Protein AF-A0A949B313-F1 (afdb_monomer_lite)

Radius of gyration: 27.06 Å; chains: 1; bounding box: 56×58×81 Å

Secondary structure (DSSP, 8-state):
--EEEETTTEEE--SHHHHHHHHHHHHHHHHHHTHHHHHHHHHHHHHHHHHHHHHHHHHTTSS----PPP--S------HHHHHHHS-HHHHHHHHHHHHHHHHHHHHHHHHHHHHHHHHHHHHS----------

Sequence (135 aa):
MPNAKVKERQMTCGDEECQREWHRRKCKAWNKNNAEYFRANYLQKKLDTASESIKASKSTQRESGSALPEKRPMNLSLPLEVVQEVISPQQIVIIEYFGQLLIRRFQEVLRRKLIVNTSKVSQLL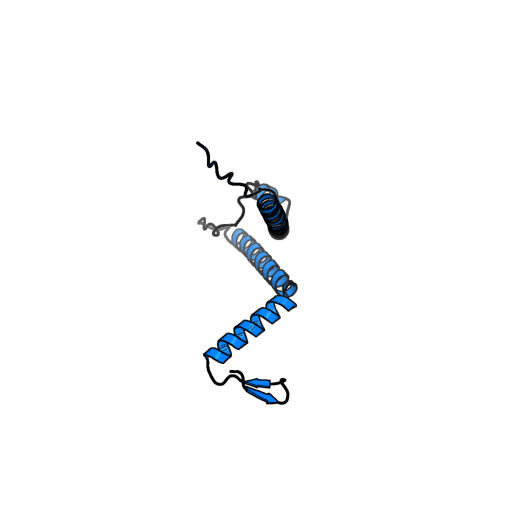PTSFSRGDGH

pLDDT: mean 70.53, std 16.17, range [37.97, 93.31]

Structure (mmCIF, N/CA/C/O backbone):
data_AF-A0A949B313-F1
#
_entry.id   AF-A0A949B313-F1
#
loop_
_atom_site.group_PDB
_atom_site.id
_atom_site.type_symbol
_atom_site.label_atom_id
_atom_site.label_alt_id
_atom_site.label_comp_id
_atom_site.label_asym_id
_atom_site.label_entity_id
_atom_site.label_seq_id
_atom_site.pdbx_PDB_ins_code
_atom_site.Cartn_x
_atom_site.Cartn_y
_atom_site.Cartn_z
_atom_site.occupancy
_atom_site.B_iso_or_equiv
_atom_site.auth_seq_id
_atom_site.auth_comp_id
_atom_site.auth_asym_id
_atom_site.auth_atom_id
_atom_site.pdbx_PDB_model_num
ATOM 1 N N . MET A 1 1 ? 22.928 2.410 -22.191 1.00 57.31 1 MET A N 1
ATOM 2 C CA . MET A 1 1 ? 21.921 1.382 -22.576 1.00 57.31 1 MET A CA 1
ATOM 3 C C . MET A 1 1 ? 22.343 0.036 -21.987 1.00 57.31 1 MET A C 1
ATOM 5 O O . MET A 1 1 ? 23.545 -0.203 -21.960 1.00 57.31 1 MET A O 1
ATOM 9 N N . PRO A 1 2 ? 21.429 -0.807 -21.462 1.00 61.03 2 PRO A N 1
ATOM 10 C CA . PRO A 1 2 ? 21.802 -2.080 -20.836 1.00 61.03 2 PRO A CA 1
ATOM 11 C C . PRO A 1 2 ? 22.429 -3.021 -21.865 1.00 61.03 2 PRO A C 1
ATOM 13 O O . PRO A 1 2 ? 21.903 -3.140 -22.969 1.00 61.03 2 PRO A O 1
ATOM 16 N N . ASN A 1 3 ? 23.522 -3.695 -21.506 1.00 61.09 3 ASN A N 1
ATOM 17 C CA . ASN A 1 3 ? 24.200 -4.630 -22.399 1.00 61.09 3 ASN A CA 1
ATOM 18 C C . ASN A 1 3 ? 23.896 -6.074 -21.971 1.00 61.09 3 ASN A C 1
ATOM 20 O O . ASN A 1 3 ? 24.059 -6.427 -20.797 1.00 61.09 3 ASN A O 1
ATOM 24 N N . ALA A 1 4 ? 23.392 -6.891 -22.895 1.00 61.59 4 ALA A N 1
ATOM 25 C CA . ALA A 1 4 ? 22.983 -8.263 -22.613 1.00 61.59 4 ALA A CA 1
ATOM 26 C C . ALA A 1 4 ? 24.187 -9.202 -22.750 1.00 61.59 4 ALA A C 1
ATOM 28 O O . ALA A 1 4 ? 24.734 -9.345 -23.839 1.00 61.59 4 ALA A O 1
ATOM 29 N N . LYS A 1 5 ? 24.594 -9.863 -21.659 1.00 58.75 5 LYS A N 1
ATOM 30 C CA . LYS A 1 5 ? 25.752 -10.775 -21.684 1.00 58.75 5 LYS A CA 1
ATOM 31 C C . LYS A 1 5 ? 25.396 -12.211 -22.080 1.00 58.75 5 LYS A C 1
ATOM 33 O O . LYS A 1 5 ? 26.240 -12.901 -22.633 1.00 58.75 5 LYS A O 1
ATOM 38 N N . VAL A 1 6 ? 24.155 -12.658 -21.851 1.00 56.66 6 VAL A N 1
ATOM 39 C CA . VAL A 1 6 ? 23.664 -13.987 -22.273 1.00 56.66 6 VAL A CA 1
ATOM 40 C C . VAL A 1 6 ? 22.161 -13.925 -22.546 1.00 56.66 6 VAL A C 1
ATOM 42 O O . VAL A 1 6 ? 21.402 -13.731 -21.596 1.00 56.66 6 VAL A O 1
ATOM 45 N N . LYS A 1 7 ? 21.742 -14.104 -23.814 1.00 54.06 7 LYS A N 1
ATOM 46 C CA . LYS A 1 7 ? 20.345 -14.302 -24.286 1.00 54.06 7 LYS A CA 1
ATOM 47 C C . LYS A 1 7 ? 19.279 -13.680 -23.362 1.00 54.06 7 LYS A C 1
ATOM 49 O O . LYS A 1 7 ? 18.484 -14.398 -22.762 1.00 54.06 7 LYS A O 1
ATOM 54 N N . GLU A 1 8 ? 19.345 -12.361 -23.175 1.00 57.34 8 GLU A N 1
ATOM 55 C CA . GLU A 1 8 ? 18.431 -11.536 -22.355 1.00 57.34 8 GLU A CA 1
ATOM 56 C C . GLU A 1 8 ? 18.340 -11.846 -20.841 1.00 57.34 8 GLU A C 1
ATOM 58 O O . GLU A 1 8 ? 17.740 -11.068 -20.098 1.00 57.34 8 GLU A O 1
ATOM 63 N N . ARG A 1 9 ? 18.960 -12.923 -20.340 1.00 58.69 9 ARG A N 1
ATOM 64 C CA . ARG A 1 9 ? 18.870 -13.358 -18.931 1.00 58.69 9 ARG A CA 1
ATOM 65 C C . ARG A 1 9 ? 19.720 -12.527 -17.975 1.00 58.69 9 ARG A C 1
ATOM 67 O O . ARG A 1 9 ? 19.344 -12.353 -16.820 1.00 58.69 9 ARG A O 1
ATOM 74 N N . GLN A 1 10 ? 20.848 -12.004 -18.446 1.00 60.56 10 GLN A N 1
ATOM 75 C CA . GLN A 1 10 ? 21.684 -11.069 -17.693 1.00 60.56 10 GLN A CA 1
ATOM 76 C C . GLN A 1 10 ? 21.882 -9.792 -18.504 1.00 60.56 10 GLN A C 1
ATOM 78 O O . GLN A 1 10 ? 22.575 -9.792 -19.523 1.00 60.56 10 GLN A O 1
ATOM 83 N N . MET A 1 11 ? 21.270 -8.707 -18.029 1.00 64.62 11 MET A N 1
ATOM 84 C CA . MET A 1 11 ? 21.524 -7.349 -18.503 1.00 64.62 11 MET A CA 1
ATOM 85 C C . MET A 1 11 ? 22.378 -6.619 -17.473 1.00 64.62 11 MET A C 1
ATOM 87 O O . MET A 1 11 ? 21.994 -6.514 -16.310 1.00 64.62 11 MET A O 1
ATOM 91 N N . THR A 1 12 ? 23.530 -6.116 -17.906 1.00 69.69 12 THR A N 1
ATOM 92 C CA . THR A 1 12 ? 24.437 -5.320 -17.074 1.00 69.69 12 THR A CA 1
ATOM 93 C C . THR A 1 12 ? 24.465 -3.884 -17.585 1.00 69.69 12 THR A C 1
ATOM 95 O O . THR A 1 12 ? 24.667 -3.651 -18.777 1.00 69.69 12 THR A O 1
ATOM 98 N N . CYS A 1 13 ? 24.254 -2.923 -16.688 1.00 73.25 13 CYS A N 1
ATOM 99 C CA . CYS A 1 13 ? 24.425 -1.496 -16.952 1.00 73.25 13 CYS A CA 1
ATOM 100 C C . CYS A 1 13 ? 25.777 -1.053 -16.382 1.00 73.25 13 CYS A C 1
ATOM 102 O O . CYS A 1 13 ? 25.987 -1.176 -15.176 1.00 73.25 13 CYS A O 1
ATOM 104 N N . GLY A 1 14 ? 26.673 -0.560 -17.242 1.00 71.62 14 GLY A N 1
ATOM 105 C CA . GLY A 1 14 ? 27.971 -0.014 -16.822 1.00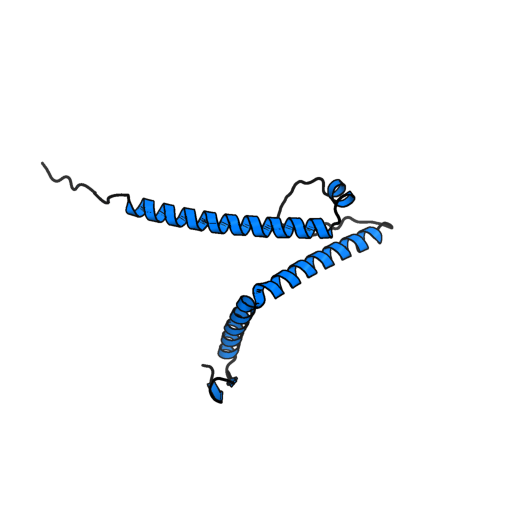 71.62 14 GLY A CA 1
ATOM 106 C C . GLY A 1 14 ? 27.857 1.355 -16.147 1.00 71.62 14 GLY A C 1
ATOM 107 O O . GLY A 1 14 ? 28.550 1.601 -15.170 1.00 71.62 14 GLY A O 1
ATOM 108 N N . ASP A 1 15 ? 26.921 2.192 -16.604 1.00 83.75 15 ASP A N 1
ATOM 109 C CA . ASP A 1 15 ? 26.758 3.569 -16.120 1.00 83.75 15 ASP A CA 1
ATOM 110 C C . ASP A 1 15 ? 25.686 3.688 -15.025 1.00 83.75 15 ASP A C 1
ATOM 112 O O . ASP A 1 15 ? 24.652 3.008 -15.069 1.00 83.75 15 ASP A O 1
ATOM 116 N N . GLU A 1 16 ? 25.870 4.622 -14.088 1.00 85.88 16 GLU A N 1
ATOM 117 C CA . GLU A 1 16 ? 24.941 4.850 -12.970 1.00 85.88 16 GLU A CA 1
ATOM 118 C C . GLU A 1 16 ? 23.529 5.254 -13.419 1.00 85.88 16 GLU A C 1
ATOM 120 O O . GLU A 1 16 ? 22.532 4.853 -12.813 1.00 85.88 16 GLU A O 1
ATOM 125 N N . GLU A 1 17 ? 23.406 6.035 -14.493 1.00 87.62 17 GLU A N 1
ATOM 126 C CA . GLU A 1 17 ? 22.100 6.426 -15.040 1.00 87.62 17 GLU A CA 1
ATOM 127 C C . GLU A 1 17 ? 21.328 5.215 -15.570 1.00 87.62 17 GLU A C 1
ATOM 129 O O . GLU A 1 17 ? 20.130 5.061 -15.317 1.00 87.62 17 GLU A O 1
ATOM 134 N N . CYS A 1 18 ? 22.034 4.304 -16.243 1.00 85.81 18 CYS A N 1
ATOM 135 C CA . CYS A 1 18 ? 21.470 3.056 -16.742 1.00 85.81 18 CYS A CA 1
ATOM 136 C C . CYS A 1 18 ? 21.006 2.170 -15.576 1.00 85.81 18 CYS A C 1
ATOM 138 O O . CYS A 1 18 ? 19.907 1.612 -15.624 1.00 85.81 18 CYS A O 1
ATOM 140 N N . GLN A 1 19 ? 21.794 2.085 -14.499 1.00 85.25 19 GLN A N 1
ATOM 141 C CA . GLN A 1 19 ? 21.440 1.320 -13.300 1.00 85.25 19 GLN A CA 1
ATOM 142 C C . GLN A 1 19 ? 20.216 1.897 -12.583 1.00 85.25 19 GLN A C 1
ATOM 144 O O . GLN A 1 19 ? 19.299 1.144 -12.245 1.00 85.25 19 GLN A O 1
ATOM 149 N N . ARG A 1 20 ? 20.153 3.223 -12.398 1.00 89.81 20 ARG A N 1
ATOM 150 C CA . ARG A 1 20 ? 19.003 3.900 -11.777 1.00 89.81 20 ARG A CA 1
ATOM 151 C C . ARG A 1 20 ? 17.722 3.677 -12.571 1.00 89.81 20 ARG A C 1
ATOM 153 O O . ARG A 1 20 ? 16.697 3.301 -11.999 1.00 89.81 20 ARG A O 1
ATOM 160 N N . GLU A 1 21 ? 17.777 3.847 -13.888 1.00 90.31 21 GLU A N 1
ATOM 161 C CA . GLU A 1 21 ? 16.624 3.635 -14.763 1.00 90.31 21 GLU A CA 1
AT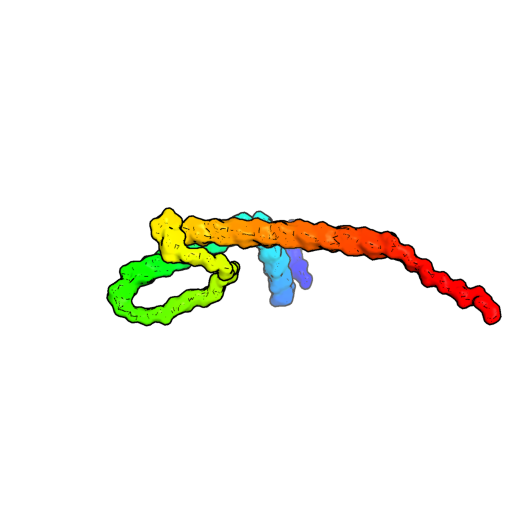OM 162 C C . GLU A 1 21 ? 16.174 2.166 -14.766 1.00 90.31 21 GLU A C 1
ATOM 164 O O . GLU A 1 21 ? 14.976 1.868 -14.705 1.00 90.31 21 GLU A O 1
ATOM 169 N N . TRP A 1 22 ? 17.124 1.229 -14.773 1.00 86.88 22 TRP A N 1
ATOM 170 C CA . TRP A 1 22 ? 16.836 -0.198 -14.674 1.00 86.88 22 TRP A CA 1
ATOM 171 C C . TRP A 1 22 ? 16.186 -0.563 -13.339 1.00 86.88 22 TRP A C 1
ATOM 173 O O . TRP A 1 22 ? 15.138 -1.216 -13.323 1.00 86.88 22 TRP A O 1
ATOM 183 N N . HIS A 1 23 ? 16.754 -0.092 -12.226 1.00 89.56 23 HIS A N 1
ATOM 184 C CA . HIS A 1 23 ? 16.189 -0.278 -10.895 1.00 89.56 23 HIS A CA 1
ATOM 185 C C . HIS A 1 23 ? 14.771 0.288 -10.827 1.00 89.56 23 HIS A C 1
ATOM 187 O O . HIS A 1 23 ? 13.857 -0.418 -10.408 1.00 89.56 23 HIS A O 1
ATOM 193 N N . ARG A 1 24 ? 14.543 1.508 -11.332 1.00 93.00 24 ARG A N 1
ATOM 194 C CA . ARG A 1 24 ? 13.210 2.125 -11.387 1.00 93.00 24 ARG A CA 1
ATOM 195 C C . ARG A 1 24 ? 12.204 1.232 -12.111 1.00 93.00 24 ARG A C 1
ATOM 197 O O . ARG A 1 24 ? 11.103 1.010 -11.608 1.00 93.00 24 ARG A O 1
ATOM 204 N N . ARG A 1 25 ? 12.566 0.700 -13.284 1.00 90.50 25 ARG A N 1
ATOM 205 C CA . ARG A 1 25 ? 11.692 -0.180 -14.082 1.00 90.50 25 ARG A CA 1
ATOM 206 C C . ARG A 1 25 ? 11.411 -1.500 -13.374 1.00 90.50 25 ARG A C 1
ATOM 208 O O . ARG A 1 25 ? 10.254 -1.914 -13.308 1.00 90.50 25 ARG A O 1
ATOM 215 N N . LYS A 1 26 ? 12.444 -2.151 -12.836 1.00 90.38 26 LYS A N 1
ATOM 216 C CA . LYS A 1 26 ? 12.310 -3.439 -12.143 1.00 90.38 26 LYS A CA 1
ATOM 217 C C . LYS A 1 26 ? 11.547 -3.304 -10.832 1.00 90.38 26 LYS A C 1
ATOM 219 O O . LYS A 1 26 ? 10.633 -4.086 -10.609 1.00 90.38 26 LYS A O 1
ATOM 224 N N . CYS A 1 27 ? 11.835 -2.277 -10.039 1.00 92.06 27 CYS A N 1
ATOM 225 C CA . CYS A 1 27 ? 11.099 -1.953 -8.822 1.00 92.06 27 CYS A CA 1
ATOM 226 C C . CYS A 1 27 ? 9.627 -1.664 -9.141 1.00 92.06 27 CYS A C 1
ATOM 228 O O . CYS A 1 27 ? 8.741 -2.266 -8.547 1.00 92.06 27 CYS A O 1
ATOM 230 N N . LYS A 1 28 ? 9.331 -0.858 -10.172 1.00 93.19 28 LYS A N 1
ATOM 231 C CA . LYS A 1 28 ? 7.946 -0.620 -10.615 1.00 93.19 28 LYS A CA 1
ATOM 232 C C . LYS A 1 28 ? 7.228 -1.911 -11.026 1.00 93.19 28 LYS A C 1
ATOM 234 O O . LYS A 1 28 ? 6.075 -2.107 -10.646 1.00 93.19 28 LYS A O 1
ATOM 239 N N . ALA A 1 29 ? 7.883 -2.777 -11.799 1.00 92.56 29 ALA A N 1
ATOM 240 C CA . ALA A 1 29 ? 7.311 -4.054 -12.223 1.00 92.56 29 ALA A CA 1
ATOM 241 C C . ALA A 1 29 ? 7.067 -4.990 -11.030 1.00 92.56 29 ALA A C 1
ATOM 243 O O . ALA A 1 29 ? 5.994 -5.579 -10.914 1.00 92.56 29 ALA A O 1
ATOM 244 N N . TRP A 1 30 ? 8.031 -5.074 -10.115 1.00 93.31 30 TRP A N 1
ATOM 245 C CA . TRP A 1 30 ? 7.917 -5.885 -8.912 1.00 93.31 30 TRP A CA 1
ATOM 246 C C . TRP A 1 30 ? 6.807 -5.372 -7.988 1.00 93.31 30 TRP A C 1
ATOM 248 O O . TRP A 1 30 ? 5.955 -6.158 -7.581 1.00 93.31 30 TRP A O 1
ATOM 258 N N . ASN A 1 31 ? 6.729 -4.057 -7.766 1.00 91.19 31 ASN A N 1
ATOM 259 C CA . ASN A 1 31 ? 5.672 -3.414 -6.981 1.00 91.19 31 ASN A CA 1
ATOM 260 C C . ASN A 1 31 ? 4.282 -3.685 -7.552 1.00 91.19 31 ASN A C 1
ATOM 262 O O . ASN A 1 31 ? 3.343 -3.953 -6.807 1.00 91.19 31 ASN A O 1
ATOM 266 N N . LYS A 1 32 ? 4.153 -3.653 -8.883 1.00 90.69 32 LYS A N 1
ATOM 267 C CA . LYS A 1 32 ? 2.895 -3.965 -9.564 1.00 90.69 32 LYS A CA 1
ATOM 268 C C . LYS A 1 32 ? 2.495 -5.431 -9.376 1.00 90.69 32 LYS A C 1
ATOM 270 O O . LYS A 1 32 ? 1.333 -5.696 -9.086 1.00 90.69 32 LYS A O 1
ATOM 275 N N . ASN A 1 33 ? 3.438 -6.362 -9.524 1.00 92.00 33 ASN A N 1
ATOM 276 C CA . ASN A 1 33 ? 3.161 -7.800 -9.438 1.00 92.00 33 ASN A CA 1
ATOM 277 C C . ASN A 1 33 ? 2.961 -8.294 -7.998 1.00 92.00 33 ASN A C 1
ATOM 279 O O . ASN A 1 33 ? 2.335 -9.327 -7.797 1.00 92.00 33 ASN A O 1
ATOM 283 N N . ASN A 1 34 ? 3.461 -7.557 -7.005 1.00 92.50 34 ASN A N 1
ATOM 284 C CA . ASN A 1 34 ? 3.414 -7.941 -5.593 1.00 92.50 34 ASN A CA 1
ATOM 285 C C . ASN A 1 34 ? 2.568 -6.967 -4.763 1.00 92.50 34 ASN A C 1
ATOM 287 O O . ASN A 1 34 ? 2.807 -6.794 -3.573 1.00 92.50 34 ASN A O 1
ATOM 291 N N . ALA A 1 35 ? 1.574 -6.313 -5.371 1.00 87.88 35 ALA A N 1
ATOM 292 C CA . ALA A 1 35 ? 0.765 -5.294 -4.701 1.00 87.88 35 ALA A CA 1
ATOM 293 C C . ALA A 1 35 ? 0.146 -5.784 -3.374 1.00 87.88 35 ALA A C 1
ATOM 295 O O . ALA A 1 35 ? 0.145 -5.040 -2.394 1.00 87.88 35 ALA A O 1
ATOM 296 N N . GLU A 1 36 ? -0.321 -7.035 -3.321 1.00 86.44 36 GLU A N 1
ATOM 297 C CA . GLU A 1 36 ? -0.874 -7.646 -2.102 1.00 86.44 36 GLU A CA 1
ATOM 298 C C . GLU A 1 36 ? 0.164 -7.794 -0.987 1.00 86.44 36 GLU A C 1
ATOM 300 O O . GLU A 1 36 ? -0.126 -7.474 0.164 1.00 86.44 36 GLU A O 1
ATOM 305 N N . TYR A 1 37 ? 1.400 -8.177 -1.324 1.00 87.38 37 TYR A N 1
ATOM 306 C CA . TYR A 1 37 ? 2.495 -8.254 -0.356 1.00 87.38 37 TYR A CA 1
ATOM 307 C C . TYR A 1 37 ? 2.708 -6.902 0.331 1.00 87.38 37 TYR A C 1
ATOM 309 O O . TYR A 1 37 ? 2.768 -6.826 1.556 1.00 87.38 37 TYR A O 1
ATOM 317 N N . PHE A 1 38 ? 2.750 -5.806 -0.430 1.00 86.81 38 PHE A N 1
ATOM 318 C CA . PHE A 1 38 ? 2.925 -4.474 0.154 1.00 86.81 38 PHE A CA 1
ATOM 319 C C . PHE A 1 38 ? 1.729 -4.015 0.978 1.00 86.81 38 PHE A C 1
ATOM 321 O O . PHE A 1 38 ? 1.919 -3.374 2.009 1.00 86.81 38 PHE A O 1
ATOM 328 N N . ARG A 1 39 ? 0.504 -4.338 0.548 1.00 84.69 39 ARG A N 1
ATOM 329 C CA . ARG A 1 39 ? -0.714 -4.038 1.315 1.00 84.69 39 ARG A CA 1
ATOM 330 C C . ARG A 1 39 ? -0.691 -4.741 2.667 1.00 84.69 39 ARG A C 1
ATOM 332 O O . ARG A 1 39 ? -0.914 -4.082 3.680 1.00 84.69 39 ARG A O 1
ATOM 339 N N . ALA A 1 40 ? -0.354 -6.029 2.677 1.00 85.00 40 ALA A N 1
ATOM 340 C CA . ALA A 1 40 ? -0.243 -6.826 3.890 1.00 85.00 40 ALA A CA 1
ATOM 341 C C . ALA A 1 40 ? 0.847 -6.283 4.826 1.00 85.00 40 ALA A C 1
ATOM 343 O O . ALA A 1 40 ? 0.564 -6.000 5.985 1.00 85.00 40 ALA A O 1
ATOM 344 N N . ASN A 1 41 ? 2.058 -6.037 4.314 1.00 87.00 41 ASN A N 1
ATOM 345 C CA . ASN A 1 41 ? 3.156 -5.484 5.117 1.00 87.00 41 ASN A CA 1
ATOM 346 C C . ASN A 1 41 ? 2.831 -4.090 5.677 1.00 87.00 41 ASN A C 1
ATOM 348 O O . ASN A 1 41 ? 3.148 -3.786 6.824 1.00 87.00 41 ASN A O 1
ATOM 352 N N . TYR A 1 42 ? 2.176 -3.237 4.886 1.00 86.06 42 TYR A N 1
ATOM 353 C CA . TYR A 1 42 ? 1.756 -1.913 5.340 1.00 86.06 42 TYR A CA 1
ATOM 354 C C . TYR A 1 42 ? 0.719 -1.993 6.464 1.00 86.06 42 TYR A C 1
ATOM 356 O O . TYR A 1 42 ? 0.830 -1.267 7.453 1.00 86.06 42 TYR A O 1
ATOM 364 N N . LEU A 1 43 ? -0.279 -2.872 6.323 1.00 81.19 43 LEU A N 1
ATOM 365 C CA . LEU A 1 43 ? -1.285 -3.085 7.359 1.00 81.19 43 LEU A CA 1
ATOM 366 C C . LEU A 1 43 ? -0.651 -3.660 8.628 1.00 81.19 43 LEU A C 1
ATOM 368 O O . LEU A 1 43 ? -0.909 -3.137 9.708 1.00 81.19 43 LEU A O 1
ATOM 372 N N . GLN A 1 44 ? 0.225 -4.658 8.494 1.00 83.06 44 GLN A N 1
ATOM 373 C CA . GLN A 1 44 ? 0.941 -5.251 9.622 1.00 83.06 44 GLN A CA 1
ATOM 374 C C . GLN A 1 44 ? 1.720 -4.190 10.403 1.00 83.06 44 GLN A C 1
ATOM 376 O O . GLN A 1 44 ? 1.519 -4.048 11.603 1.00 83.06 44 GLN A O 1
ATOM 381 N N . LYS A 1 45 ? 2.491 -3.343 9.711 1.00 85.06 45 LYS A N 1
ATOM 382 C CA . LYS A 1 45 ? 3.236 -2.253 10.355 1.00 85.06 45 LYS A CA 1
ATOM 383 C C . LYS A 1 45 ? 2.325 -1.296 11.134 1.00 85.06 45 LYS A C 1
ATOM 385 O O . LYS A 1 45 ? 2.688 -0.858 12.220 1.00 85.06 45 LYS A O 1
ATOM 390 N N . LYS A 1 46 ? 1.134 -0.974 10.610 1.00 79.62 46 LYS A N 1
ATOM 391 C CA . LYS A 1 46 ? 0.155 -0.147 11.339 1.00 79.62 46 LYS A CA 1
ATOM 392 C C . LYS A 1 46 ? -0.367 -0.838 12.599 1.00 79.62 46 LYS A C 1
ATOM 394 O O . LYS A 1 46 ? -0.545 -0.171 13.616 1.00 79.62 46 LYS A O 1
ATOM 399 N N . LEU A 1 47 ? -0.631 -2.142 12.523 1.00 81.12 47 LEU A N 1
ATOM 400 C CA . LEU A 1 47 ? -1.076 -2.936 13.668 1.00 81.12 47 LEU A CA 1
ATOM 401 C C . LEU A 1 47 ? 0.005 -3.001 14.748 1.00 81.12 47 LEU A C 1
ATOM 403 O O . LEU A 1 47 ? -0.308 -2.821 15.925 1.00 81.12 47 LEU A O 1
ATOM 407 N N . ASP A 1 48 ? 1.262 -3.182 14.346 1.00 82.50 48 ASP A N 1
ATOM 408 C CA . ASP A 1 48 ? 2.402 -3.227 15.258 1.00 82.50 48 ASP A CA 1
ATOM 409 C C . ASP A 1 48 ? 2.550 -1.888 15.993 1.00 82.50 48 ASP A C 1
ATOM 411 O O . ASP A 1 48 ? 2.510 -1.867 17.224 1.00 82.50 48 ASP A O 1
ATOM 415 N N . THR A 1 49 ? 2.558 -0.760 15.270 1.00 84.00 49 THR A N 1
ATOM 416 C CA . THR A 1 49 ? 2.608 0.588 15.870 1.00 84.00 49 THR A CA 1
ATOM 417 C C . THR A 1 49 ? 1.429 0.856 16.813 1.00 84.00 49 THR A C 1
ATOM 419 O O . THR A 1 49 ? 1.607 1.417 17.895 1.00 84.00 49 THR A O 1
ATOM 422 N N . ALA A 1 50 ? 0.214 0.435 16.447 1.00 79.19 50 ALA A N 1
ATOM 423 C CA . ALA A 1 50 ? -0.944 0.560 17.330 1.00 79.19 50 ALA A CA 1
ATOM 424 C C . ALA A 1 50 ? -0.756 -0.268 18.611 1.00 79.19 50 ALA A C 1
ATOM 426 O O . ALA A 1 50 ? -1.028 0.219 19.707 1.00 79.19 50 ALA A O 1
ATOM 427 N N . SER A 1 51 ? -0.231 -1.489 18.501 1.00 78.81 51 SER A N 1
ATOM 428 C CA . SER A 1 51 ? 0.034 -2.349 19.657 1.00 78.81 51 SER A CA 1
ATOM 429 C C . SER A 1 51 ? 1.116 -1.787 20.588 1.00 78.81 51 SER A C 1
ATOM 431 O O . SER A 1 51 ? 0.973 -1.852 21.809 1.00 78.81 51 SER A O 1
ATOM 433 N N . GLU A 1 52 ? 2.166 -1.186 20.027 1.00 82.06 52 GLU A N 1
ATOM 434 C CA . GLU A 1 52 ? 3.237 -0.524 20.773 1.00 82.06 52 GLU A CA 1
ATOM 435 C C . GLU A 1 52 ? 2.711 0.692 21.532 1.00 82.06 52 GLU A C 1
ATOM 437 O O . GLU A 1 52 ? 3.041 0.865 22.703 1.00 82.06 52 GLU A O 1
ATOM 442 N N . SER A 1 53 ? 1.819 1.475 20.916 1.00 73.75 53 SER A N 1
ATOM 443 C CA . SER A 1 53 ? 1.208 2.638 21.566 1.00 73.75 53 SER A CA 1
ATOM 444 C C . SER A 1 53 ? 0.400 2.252 22.811 1.00 73.75 53 SER A C 1
ATOM 446 O O . SER A 1 53 ? 0.525 2.898 23.845 1.00 73.75 53 SER A O 1
ATOM 448 N N . ILE A 1 54 ? -0.332 1.131 22.771 1.00 71.12 54 ILE A N 1
ATOM 449 C CA . ILE A 1 54 ? -1.075 0.606 23.932 1.00 71.12 54 ILE A CA 1
ATOM 450 C C . ILE A 1 54 ? -0.110 0.152 25.031 1.00 71.12 54 ILE A C 1
ATOM 452 O O . ILE A 1 54 ? -0.358 0.387 26.214 1.00 71.12 54 ILE A O 1
ATOM 456 N N . LYS A 1 55 ? 0.981 -0.531 24.657 1.00 71.94 55 LYS A N 1
ATOM 457 C CA . LYS A 1 55 ? 1.990 -1.004 25.616 1.00 71.94 55 LYS A CA 1
ATOM 458 C C . LYS A 1 55 ? 2.683 0.171 26.305 1.00 71.94 55 LYS A C 1
ATOM 460 O O . LYS A 1 55 ? 2.843 0.133 27.522 1.00 71.94 55 LYS A O 1
ATOM 465 N N . ALA A 1 56 ? 3.018 1.222 25.556 1.00 67.31 56 ALA A N 1
ATOM 466 C CA . ALA A 1 56 ? 3.556 2.461 26.105 1.00 67.31 56 ALA A CA 1
ATOM 467 C C . ALA A 1 56 ? 2.552 3.120 27.065 1.00 67.31 56 ALA A C 1
ATOM 469 O O . ALA A 1 56 ? 2.895 3.373 28.212 1.00 67.31 56 ALA A O 1
ATOM 470 N N . SER A 1 57 ? 1.282 3.273 26.674 1.00 61.00 57 SER A N 1
ATOM 471 C CA . SER A 1 57 ? 0.245 3.852 27.545 1.00 61.00 57 SER A CA 1
ATOM 472 C C . SER A 1 57 ? -0.001 3.061 28.837 1.00 61.00 57 SER A C 1
ATOM 474 O O . SER A 1 57 ? -0.312 3.660 29.862 1.00 61.00 57 SER A O 1
ATOM 476 N N . LYS A 1 58 ? 0.171 1.731 28.828 1.00 55.84 58 LYS A N 1
ATOM 477 C CA . LYS A 1 58 ? 0.111 0.903 30.049 1.00 55.84 58 LYS A CA 1
ATOM 478 C C . LYS A 1 58 ? 1.375 1.009 30.911 1.00 55.84 58 LYS A C 1
ATOM 480 O O . LYS A 1 58 ? 1.285 0.874 32.126 1.00 55.84 58 LYS A O 1
ATOM 485 N N . SER A 1 59 ? 2.537 1.259 30.305 1.00 50.06 59 SER A N 1
ATOM 486 C CA . SER A 1 59 ? 3.813 1.453 31.009 1.00 50.06 59 SER A CA 1
ATOM 487 C C . SER A 1 59 ? 3.939 2.843 31.649 1.00 50.06 59 SER A C 1
ATOM 489 O O . SER A 1 59 ? 4.616 2.975 32.664 1.00 50.06 59 SER A O 1
ATOM 491 N N . THR A 1 60 ? 3.296 3.871 31.088 1.00 45.44 60 THR A N 1
ATOM 492 C CA . THR A 1 60 ? 3.402 5.275 31.539 1.00 45.44 60 THR A CA 1
ATOM 493 C C . THR A 1 60 ? 2.298 5.690 32.524 1.00 45.44 60 THR A C 1
ATOM 495 O O . THR A 1 60 ? 2.134 6.870 32.816 1.00 45.44 60 THR A O 1
ATOM 498 N N . GLN A 1 61 ? 1.557 4.748 33.126 1.00 45.91 61 GLN A N 1
ATOM 499 C CA . GLN A 1 61 ? 0.694 5.083 34.275 1.00 45.91 61 GLN A CA 1
ATOM 500 C C . GLN A 1 61 ? 1.477 5.486 35.542 1.00 45.91 61 GLN A C 1
ATOM 502 O O . GLN A 1 61 ? 0.870 5.898 36.529 1.00 45.91 61 GLN A O 1
ATOM 507 N N . ARG A 1 62 ? 2.816 5.456 35.516 1.00 44.22 62 ARG A N 1
ATOM 508 C CA . ARG A 1 62 ? 3.649 6.284 36.395 1.00 44.22 62 ARG A CA 1
ATOM 509 C C . ARG A 1 62 ? 4.270 7.415 35.576 1.00 44.22 62 ARG A C 1
ATOM 511 O O . ARG A 1 62 ? 5.225 7.201 34.846 1.00 44.22 62 ARG A O 1
ATOM 518 N N . GLU A 1 63 ? 3.691 8.593 35.766 1.00 45.12 63 GLU A N 1
ATOM 519 C CA . GLU A 1 63 ? 4.231 9.921 35.463 1.00 45.12 63 GLU A CA 1
ATOM 520 C C . GLU A 1 63 ? 4.333 10.365 33.990 1.00 45.12 63 GLU A C 1
ATOM 522 O O . GLU A 1 63 ? 5.241 10.024 33.243 1.00 45.12 63 GLU A O 1
ATOM 527 N N . SER A 1 64 ? 3.457 11.335 33.702 1.00 45.66 64 SER A N 1
ATOM 528 C CA . SER A 1 64 ? 3.737 12.568 32.957 1.00 45.66 64 SER A CA 1
ATOM 529 C C . SER A 1 64 ? 3.662 12.561 31.426 1.00 45.66 64 SER A C 1
ATOM 531 O O . SER A 1 64 ? 4.295 11.780 30.726 1.00 45.66 64 SER A O 1
ATOM 533 N N . GLY A 1 65 ? 2.955 13.581 30.925 1.00 40.38 65 GLY A N 1
ATOM 534 C CA . GLY A 1 65 ? 3.352 14.297 29.715 1.00 40.38 65 GLY A CA 1
ATOM 535 C C . GLY A 1 65 ? 2.753 13.799 28.407 1.00 40.38 65 GLY A C 1
ATOM 536 O O . GLY A 1 65 ? 3.364 13.029 27.679 1.00 40.38 65 GLY A O 1
ATOM 537 N N . SER A 1 66 ? 1.583 14.339 28.069 1.00 46.22 66 SER A N 1
ATOM 538 C CA . SER A 1 66 ? 0.956 14.293 26.743 1.00 46.22 66 SER A CA 1
ATOM 539 C C . SER A 1 66 ? 1.963 14.580 25.609 1.00 46.22 66 SER A C 1
ATOM 541 O O . SER A 1 66 ? 2.335 15.733 25.378 1.00 46.22 66 SER A O 1
ATOM 543 N N . ALA A 1 67 ? 2.334 13.549 24.850 1.00 47.56 67 ALA A N 1
ATOM 544 C CA . ALA A 1 67 ? 2.897 13.684 23.510 1.00 47.56 67 ALA A CA 1
ATOM 545 C C . ALA A 1 67 ? 1.908 13.077 22.502 1.00 47.56 67 ALA A C 1
ATOM 547 O O . ALA A 1 67 ? 1.765 11.860 22.386 1.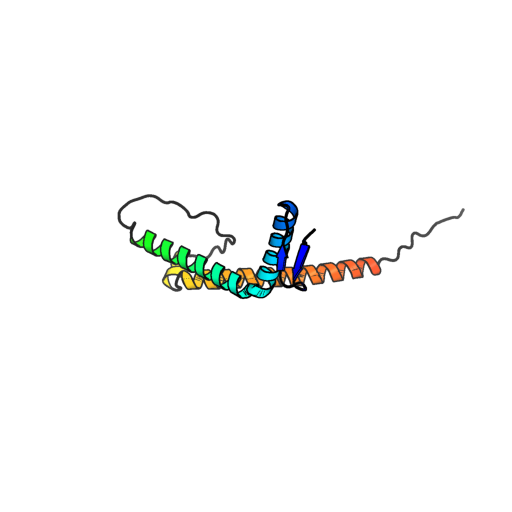00 47.56 67 ALA A O 1
ATOM 548 N N . LEU A 1 68 ? 1.169 13.950 21.814 1.00 45.56 68 LEU A N 1
ATOM 549 C CA . LEU A 1 68 ? 0.210 13.600 20.763 1.00 45.56 68 LEU A CA 1
ATOM 550 C C . LEU A 1 68 ? 0.918 12.909 19.582 1.00 45.56 68 LEU A C 1
ATOM 552 O O . LEU A 1 68 ? 1.874 13.478 19.050 1.00 45.56 68 LEU A O 1
ATOM 556 N N . PRO A 1 69 ? 0.432 11.751 19.091 1.00 46.75 69 PRO A N 1
ATOM 557 C CA . PRO A 1 69 ? 0.900 11.212 17.830 1.00 46.75 69 PRO A CA 1
ATOM 558 C C . PRO A 1 69 ? 0.299 12.002 16.663 1.00 46.75 69 PRO A C 1
ATOM 560 O O . PRO A 1 69 ? -0.905 12.256 16.578 1.00 46.75 69 PRO A O 1
ATOM 563 N N . GLU A 1 70 ? 1.193 12.378 15.762 1.00 53.81 70 GLU A N 1
ATOM 564 C CA . GLU A 1 70 ? 1.011 13.242 14.607 1.00 53.81 70 GLU A CA 1
ATOM 565 C C . GLU A 1 70 ? -0.061 12.729 13.617 1.00 53.81 70 GLU A C 1
ATOM 567 O O . GLU A 1 70 ? -0.045 11.582 13.174 1.00 53.81 70 GLU A O 1
ATOM 572 N N . LYS A 1 71 ? -1.006 13.626 13.290 1.00 48.19 71 LYS A N 1
ATOM 573 C CA . LYS A 1 71 ? -1.949 13.647 12.149 1.00 48.19 71 LYS A CA 1
ATOM 574 C C . LYS A 1 71 ? -2.438 12.282 11.628 1.00 48.19 71 LYS A C 1
ATOM 576 O O . LYS A 1 71 ? -1.945 11.761 10.627 1.00 48.19 71 LYS A O 1
ATOM 581 N N . ARG A 1 72 ? -3.534 11.776 12.209 1.00 55.50 72 ARG A N 1
ATOM 582 C CA . ARG A 1 72 ? -4.336 10.694 11.607 1.00 55.50 72 ARG A CA 1
ATOM 583 C C . ARG A 1 72 ? -5.172 11.239 10.435 1.00 55.50 72 ARG A C 1
ATOM 585 O O . ARG A 1 72 ? -5.957 12.166 10.640 1.00 55.50 72 ARG A O 1
ATOM 592 N N . PRO A 1 73 ? -5.047 10.701 9.207 1.00 50.12 73 PRO A N 1
ATOM 593 C CA . PRO A 1 73 ? -5.795 11.176 8.051 1.00 50.12 73 PRO A CA 1
ATOM 594 C C . PRO A 1 73 ? -7.183 10.525 8.005 1.00 50.12 73 PRO A C 1
ATOM 596 O O . PRO A 1 73 ? -7.453 9.665 7.175 1.00 50.12 73 PRO A O 1
ATOM 599 N N . MET A 1 74 ? -8.045 10.945 8.926 1.00 49.94 74 MET A N 1
ATOM 600 C CA . MET A 1 74 ? -9.497 11.078 8.791 1.00 49.94 74 MET A CA 1
ATOM 601 C C . MET A 1 74 ? -10.016 11.487 10.166 1.00 49.94 74 MET A C 1
ATOM 603 O O 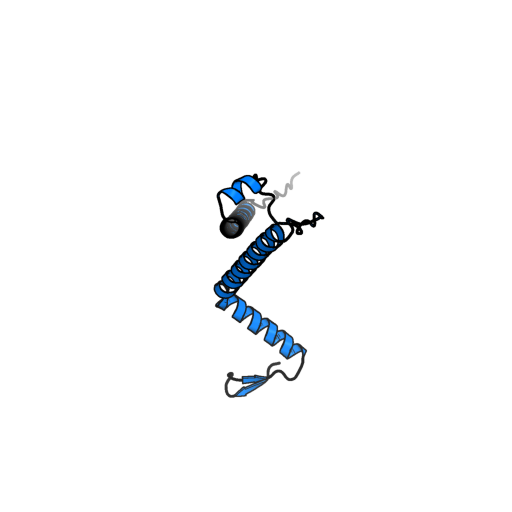. MET A 1 74 ? -9.935 10.712 11.115 1.00 49.94 74 MET A O 1
ATOM 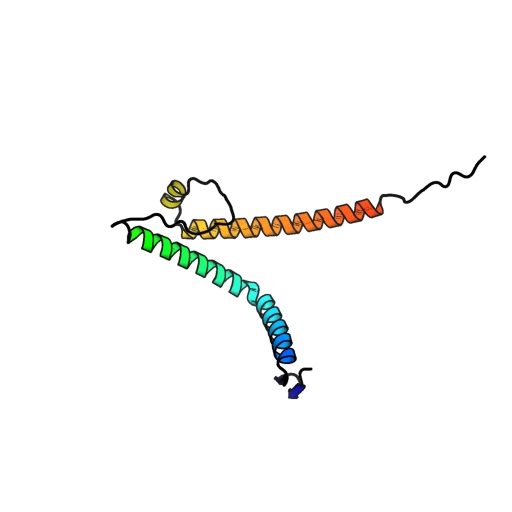607 N N . ASN A 1 75 ? -10.548 12.705 10.275 1.00 50.72 75 ASN A N 1
ATOM 608 C CA . ASN A 1 75 ? -11.282 13.153 11.455 1.00 50.72 75 ASN A CA 1
ATOM 609 C C . ASN A 1 75 ? -12.631 12.418 11.502 1.00 50.72 75 ASN A C 1
ATOM 611 O O . ASN A 1 75 ? -13.683 13.004 11.272 1.00 50.72 75 ASN A O 1
ATOM 615 N N . LEU A 1 76 ? -12.601 11.107 11.731 1.00 55.03 76 LEU A N 1
ATOM 616 C CA . LEU A 1 76 ? -13.751 10.385 12.242 1.00 55.03 76 LEU A CA 1
ATOM 617 C C . LEU A 1 76 ? -13.872 10.851 13.690 1.00 55.03 76 LEU A C 1
ATOM 619 O O . LEU A 1 76 ? -13.148 10.366 14.556 1.00 55.03 76 LEU A O 1
ATOM 623 N N . SER A 1 77 ? -14.712 11.859 13.932 1.00 54.81 77 SER A N 1
ATOM 624 C CA . SER A 1 77 ? -15.090 12.330 15.267 1.00 54.81 77 SER A CA 1
ATOM 625 C C . SER A 1 77 ? -15.925 11.251 15.960 1.00 54.81 77 SER A C 1
ATOM 627 O O . SER A 1 77 ? -17.127 11.393 16.170 1.00 54.81 77 SER A O 1
ATOM 629 N N . LEU A 1 78 ? -15.298 10.109 16.209 1.00 57.88 78 LEU A N 1
ATOM 630 C CA . LEU A 1 78 ? -15.845 9.012 16.976 1.00 57.88 78 LEU A CA 1
ATOM 631 C C . LEU A 1 78 ? -15.330 9.169 18.408 1.00 57.88 78 LEU A C 1
ATOM 633 O O . LEU A 1 78 ? -14.165 9.545 18.578 1.00 57.88 78 LEU A O 1
ATOM 637 N N . PRO A 1 79 ? -16.157 8.890 19.429 1.00 60.47 79 PRO A N 1
ATOM 638 C CA . PRO A 1 79 ? -15.711 8.845 20.816 1.00 60.47 79 PRO A CA 1
ATOM 639 C C . PRO A 1 79 ? -14.741 7.669 20.978 1.00 60.47 79 PRO A C 1
ATOM 641 O O . PRO A 1 79 ? -15.130 6.549 21.301 1.00 60.47 79 PRO A O 1
ATOM 644 N N . LEU A 1 80 ? -13.472 7.921 20.652 1.00 62.19 80 LEU A N 1
ATOM 645 C CA . LEU A 1 80 ? -12.450 6.899 20.455 1.00 62.19 80 LEU A CA 1
ATOM 646 C C . LEU A 1 80 ? -12.216 6.081 21.726 1.00 62.19 80 LEU A C 1
ATOM 648 O O . LEU A 1 80 ? -11.964 4.890 21.620 1.00 62.19 80 LEU A O 1
ATOM 652 N N . GLU A 1 81 ? -12.350 6.705 22.895 1.00 60.12 81 GLU A N 1
ATOM 653 C CA . GLU A 1 81 ? -12.240 6.058 24.208 1.00 60.12 81 GLU A CA 1
ATOM 654 C C . GLU A 1 81 ? -13.309 4.971 24.378 1.00 60.12 81 GLU A C 1
ATOM 656 O O . GLU A 1 81 ? -12.975 3.807 24.579 1.00 60.12 81 GLU A O 1
ATOM 661 N N . VAL A 1 82 ? -14.580 5.312 24.147 1.00 60.53 82 VAL A N 1
ATOM 662 C CA . VAL A 1 82 ? -15.712 4.370 24.234 1.00 60.53 82 VAL A CA 1
ATOM 663 C C . VAL A 1 82 ? -15.600 3.264 23.182 1.00 60.53 82 VAL A C 1
ATOM 665 O O . VAL A 1 82 ? -15.891 2.099 23.439 1.00 60.53 82 VAL A O 1
ATOM 668 N N . VAL A 1 83 ? -15.150 3.609 21.974 1.00 61.78 83 VAL A N 1
ATOM 669 C CA . VAL A 1 83 ? -14.967 2.621 20.904 1.00 61.78 83 VAL A CA 1
ATOM 670 C C . VAL A 1 83 ? -13.806 1.676 21.225 1.00 61.78 83 VAL A C 1
ATOM 672 O O . VAL A 1 83 ? -13.931 0.486 20.962 1.00 61.78 83 VAL A O 1
ATOM 675 N N . GLN A 1 84 ? -12.708 2.160 21.812 1.00 63.16 84 GLN A N 1
ATOM 676 C CA . GLN A 1 84 ? -11.552 1.337 22.193 1.00 63.16 84 GLN A CA 1
ATOM 677 C C . GLN A 1 84 ? -11.834 0.384 23.360 1.00 63.16 84 GLN A C 1
ATOM 679 O O . GLN A 1 84 ? -11.196 -0.666 23.440 1.00 63.16 84 GLN A O 1
ATOM 684 N N . GLU A 1 85 ? -12.777 0.720 24.244 1.00 63.16 85 GLU A N 1
ATOM 685 C CA . GLU A 1 85 ? -13.237 -0.179 25.312 1.00 63.16 85 GLU A CA 1
ATOM 686 C C . GLU A 1 85 ? -13.956 -1.417 24.759 1.00 63.16 85 GLU A C 1
ATOM 688 O O . GLU A 1 85 ? -13.826 -2.511 25.305 1.00 63.16 85 GLU A O 1
ATOM 693 N N . VAL A 1 86 ? -14.690 -1.255 23.655 1.00 66.25 86 VAL A N 1
ATOM 694 C CA . VAL A 1 86 ? -15.518 -2.315 23.055 1.00 66.25 86 VAL A CA 1
ATOM 695 C C . VAL A 1 86 ? -14.809 -3.018 21.891 1.00 66.25 86 VAL A C 1
ATOM 697 O O . VAL A 1 86 ? -15.027 -4.202 21.641 1.00 66.25 86 VAL A O 1
ATOM 700 N N . ILE A 1 87 ? -13.958 -2.296 21.163 1.00 70.50 87 ILE A N 1
ATOM 701 C CA . ILE A 1 87 ? -13.308 -2.727 19.924 1.00 70.50 87 ILE A CA 1
ATOM 702 C C . ILE A 1 87 ? -11.800 -2.578 20.099 1.00 70.50 87 ILE A C 1
ATOM 704 O O . ILE A 1 87 ? -11.294 -1.493 20.386 1.00 70.50 87 ILE A O 1
ATOM 708 N N . SER A 1 88 ? -11.050 -3.660 19.881 1.00 77.81 88 SER A N 1
ATOM 709 C CA . SER A 1 88 ? -9.600 -3.613 20.065 1.00 77.81 88 SER A CA 1
ATOM 710 C C . SER A 1 88 ? -8.966 -2.585 19.110 1.00 77.81 88 SER A C 1
ATOM 712 O O . SER A 1 88 ? -9.417 -2.430 17.971 1.00 77.81 88 SER A O 1
ATOM 714 N N . PRO A 1 89 ? -7.878 -1.891 19.490 1.00 76.19 89 PRO A N 1
ATOM 715 C CA . PRO A 1 89 ? -7.278 -0.888 18.603 1.00 76.19 89 PRO A CA 1
ATOM 716 C C . PRO A 1 89 ? -6.805 -1.460 17.257 1.00 76.19 89 PRO A C 1
ATOM 718 O O . PRO A 1 89 ? -6.795 -0.757 16.250 1.00 76.19 89 PRO A O 1
ATOM 721 N N . GLN A 1 90 ? -6.480 -2.756 17.214 1.00 75.25 90 GLN A N 1
ATOM 722 C CA . GLN A 1 90 ? -6.190 -3.488 15.978 1.00 75.25 90 GLN A CA 1
ATOM 723 C C . GLN A 1 90 ? -7.404 -3.513 15.038 1.00 75.25 90 GLN A C 1
ATOM 725 O O . GLN A 1 90 ? -7.270 -3.256 13.843 1.00 75.25 90 GLN A O 1
ATOM 730 N N . GLN A 1 91 ? -8.597 -3.779 15.575 1.00 82.69 91 GLN A N 1
ATOM 731 C CA . GLN A 1 91 ? -9.844 -3.774 14.811 1.00 82.69 91 GLN A CA 1
ATOM 732 C C . GLN A 1 91 ? -10.166 -2.367 14.289 1.00 82.69 91 GLN A C 1
ATOM 734 O O . GLN A 1 91 ? -10.552 -2.235 13.130 1.00 82.69 91 GLN A O 1
ATOM 739 N N . ILE A 1 92 ? -9.920 -1.311 15.076 1.00 83.12 92 ILE A N 1
ATOM 740 C CA . ILE A 1 92 ? -10.085 0.083 14.622 1.00 83.12 92 ILE A CA 1
ATOM 741 C C . ILE A 1 92 ? -9.184 0.377 13.414 1.00 83.12 92 ILE A C 1
ATOM 743 O O . ILE A 1 92 ? -9.658 0.912 12.413 1.00 83.12 92 ILE A O 1
ATOM 747 N N . VAL A 1 93 ? -7.909 -0.025 13.463 1.00 81.75 93 VAL A N 1
ATOM 748 C CA . VAL A 1 93 ? -6.963 0.144 12.343 1.00 81.75 93 VAL A CA 1
ATOM 749 C C . VAL A 1 93 ? -7.430 -0.605 11.091 1.00 81.75 93 VAL A C 1
ATOM 751 O O . VAL A 1 93 ? -7.334 -0.068 9.985 1.00 81.75 93 VAL A O 1
ATOM 754 N N . ILE A 1 94 ? -7.952 -1.826 11.245 1.00 82.88 94 ILE A N 1
ATOM 755 C CA . ILE A 1 94 ? -8.491 -2.625 10.133 1.00 82.88 94 ILE A CA 1
ATOM 756 C C . ILE A 1 94 ? -9.719 -1.939 9.516 1.00 82.88 94 ILE A C 1
ATOM 758 O O . ILE A 1 94 ? -9.797 -1.801 8.293 1.00 82.88 94 ILE A O 1
ATOM 762 N N . ILE A 1 95 ? -10.655 -1.473 10.346 1.00 86.88 95 ILE A N 1
ATOM 763 C CA . ILE A 1 95 ? -11.864 -0.769 9.898 1.00 86.88 95 ILE A CA 1
ATOM 764 C C . ILE A 1 95 ? -11.490 0.521 9.159 1.00 86.88 95 ILE A C 1
ATOM 766 O O . ILE A 1 95 ? -11.979 0.760 8.053 1.00 86.88 95 ILE A O 1
ATOM 770 N N . GLU A 1 96 ? -10.582 1.328 9.716 1.00 86.00 96 GLU A N 1
ATOM 771 C CA . GLU A 1 96 ? -10.098 2.556 9.078 1.00 86.00 96 GLU A CA 1
ATOM 772 C C . GLU A 1 96 ? -9.427 2.255 7.729 1.00 86.00 96 GLU A C 1
ATOM 774 O O . GLU A 1 96 ? -9.678 2.938 6.731 1.00 86.00 96 GLU A O 1
ATOM 779 N N . TYR A 1 97 ? -8.609 1.200 7.668 1.00 86.12 97 TYR A N 1
ATOM 780 C CA . TYR A 1 97 ? -7.948 0.765 6.440 1.00 86.12 97 TYR A CA 1
ATOM 781 C C . TYR A 1 97 ? -8.955 0.385 5.346 1.00 86.12 97 TYR A C 1
ATOM 783 O O . TYR A 1 97 ? -8.837 0.858 4.210 1.00 86.12 97 TYR A O 1
ATOM 791 N N . PHE A 1 98 ? -9.980 -0.406 5.678 1.00 87.00 98 PHE A N 1
ATOM 792 C CA . PHE A 1 98 ? -11.046 -0.732 4.730 1.00 87.00 98 PHE A CA 1
ATOM 793 C C . PHE A 1 98 ? -11.831 0.508 4.298 1.00 87.00 98 PHE A C 1
ATOM 795 O O . PHE A 1 98 ? -12.074 0.681 3.102 1.00 87.00 98 PHE A O 1
ATOM 802 N N . GLY A 1 99 ? -12.159 1.406 5.230 1.00 90.19 99 GLY A N 1
ATOM 803 C CA . GLY A 1 99 ? -12.819 2.676 4.925 1.00 90.19 99 GLY A CA 1
ATOM 804 C C . GLY A 1 99 ? -12.032 3.511 3.909 1.00 90.19 99 GLY A C 1
ATOM 805 O O . GLY A 1 99 ? -12.582 3.940 2.893 1.00 90.19 99 GLY A O 1
ATOM 806 N N . GLN A 1 100 ? -10.719 3.665 4.112 1.00 87.62 100 GLN A N 1
ATOM 807 C CA . GLN A 1 100 ? -9.827 4.362 3.175 1.00 87.62 100 GLN A CA 1
ATOM 808 C C . GLN A 1 100 ? -9.812 3.710 1.785 1.00 87.62 100 GLN A C 1
ATOM 810 O O . GLN A 1 100 ? -9.852 4.420 0.774 1.00 87.62 100 GLN A O 1
ATOM 815 N N . LEU A 1 101 ? -9.760 2.376 1.709 1.00 87.56 101 LEU A N 1
ATOM 816 C CA . LEU A 1 101 ? -9.774 1.646 0.436 1.00 87.56 101 LEU A CA 1
ATOM 817 C C . LEU A 1 101 ? -11.090 1.833 -0.322 1.00 87.56 101 LEU A C 1
ATOM 819 O O . LEU A 1 101 ? -11.071 2.092 -1.529 1.00 87.56 101 LEU A O 1
ATOM 823 N N . LEU A 1 102 ? -12.220 1.733 0.378 1.00 90.56 102 LEU A N 1
ATOM 824 C CA . LEU A 1 102 ? -13.542 1.922 -0.210 1.00 90.56 102 LEU A CA 1
ATOM 825 C C . LEU A 1 102 ? -13.699 3.345 -0.747 1.00 90.56 102 LEU A C 1
ATOM 827 O O . LEU A 1 102 ? -14.036 3.509 -1.919 1.00 90.56 102 LEU A O 1
ATOM 831 N N . ILE A 1 103 ? -13.374 4.366 0.054 1.00 88.38 103 ILE A N 1
ATOM 832 C CA . ILE A 1 103 ? -13.449 5.775 -0.363 1.00 88.38 103 ILE A CA 1
ATOM 833 C C . ILE A 1 103 ? -12.600 6.016 -1.614 1.00 88.38 103 ILE A C 1
ATOM 835 O O . ILE A 1 103 ? -13.089 6.602 -2.581 1.00 88.38 103 ILE A O 1
ATOM 839 N N . ARG A 1 104 ? -11.352 5.525 -1.644 1.00 87.56 104 ARG A N 1
ATOM 840 C CA . ARG A 1 104 ? -10.480 5.653 -2.825 1.00 87.56 104 ARG A CA 1
ATOM 841 C C . ARG A 1 104 ? -11.105 5.008 -4.060 1.00 87.56 104 ARG A C 1
ATOM 843 O O . ARG A 1 104 ? -11.157 5.641 -5.113 1.00 87.56 104 ARG A O 1
ATOM 850 N N . ARG A 1 105 ? -11.633 3.787 -3.933 1.00 87.81 105 ARG A N 1
ATOM 851 C CA . ARG A 1 105 ? -12.270 3.074 -5.050 1.00 87.81 105 ARG A CA 1
ATOM 852 C C . ARG A 1 105 ? -13.522 3.795 -5.551 1.00 87.81 105 ARG A C 1
ATOM 854 O O . ARG A 1 105 ? -13.702 3.922 -6.761 1.00 87.81 105 ARG A O 1
ATOM 861 N N . PHE A 1 106 ? -14.355 4.317 -4.651 1.00 88.25 106 PHE A N 1
ATOM 862 C CA . PHE A 1 106 ? -15.519 5.122 -5.026 1.00 88.25 106 PHE A CA 1
ATOM 863 C C . PHE A 1 106 ? -15.114 6.404 -5.754 1.00 88.25 106 PHE A C 1
ATOM 865 O O . PHE A 1 106 ? -15.666 6.700 -6.812 1.00 88.25 106 PHE A O 1
ATOM 872 N N . GLN A 1 107 ? -14.112 7.131 -5.253 1.00 87.94 107 GLN A N 1
ATOM 873 C CA . GLN A 1 107 ? -13.598 8.333 -5.912 1.00 87.94 107 GLN A CA 1
ATOM 874 C C . GLN A 1 107 ? -13.061 8.040 -7.318 1.00 87.94 107 GLN A C 1
ATOM 876 O O . GLN A 1 107 ? -13.311 8.814 -8.238 1.00 87.94 107 GLN A O 1
ATOM 881 N N . GLU A 1 108 ? -12.352 6.927 -7.518 1.00 87.00 108 GLU A N 1
ATOM 882 C CA . GLU A 1 108 ? -11.874 6.523 -8.845 1.00 87.00 108 GLU A CA 1
ATOM 883 C C . GLU A 1 108 ? -13.023 6.241 -9.818 1.00 87.00 108 GLU A C 1
ATOM 885 O O . GLU A 1 108 ? -12.990 6.699 -10.962 1.00 87.00 108 GLU A O 1
ATOM 890 N N . VAL A 1 109 ? -14.060 5.526 -9.371 1.00 85.06 109 VAL A N 1
ATOM 891 C CA . VAL A 1 109 ? -15.247 5.243 -10.192 1.00 85.06 109 VAL A CA 1
ATOM 892 C C . VAL A 1 109 ? -15.999 6.531 -10.527 1.00 85.06 109 VAL A C 1
ATOM 894 O O . VAL A 1 109 ? -16.356 6.744 -11.687 1.00 85.06 109 VAL A O 1
ATOM 897 N N . LEU A 1 110 ? -16.205 7.412 -9.545 1.00 83.94 110 LEU A N 1
ATOM 898 C CA . LEU A 1 110 ? -16.880 8.694 -9.748 1.00 83.94 110 LEU A CA 1
ATOM 899 C C . LEU A 1 110 ? -16.100 9.602 -10.702 1.00 83.94 110 LEU A C 1
ATOM 901 O O . LEU A 1 110 ? -16.696 10.142 -11.630 1.00 83.94 110 LEU A O 1
ATOM 905 N N . ARG A 1 111 ? -14.771 9.710 -10.555 1.00 81.44 111 ARG A N 1
ATOM 906 C CA . ARG A 1 111 ? -13.925 10.475 -11.489 1.00 81.44 111 ARG A CA 1
ATOM 907 C C . ARG A 1 111 ? -14.030 9.942 -12.915 1.00 81.44 111 ARG A C 1
ATOM 909 O O . ARG A 1 111 ? -14.179 10.731 -13.840 1.00 81.44 111 ARG A O 1
ATOM 916 N N . ARG A 1 112 ? -14.004 8.618 -13.109 1.00 77.00 112 ARG A N 1
ATOM 917 C CA . ARG A 1 112 ? -14.171 8.014 -14.444 1.00 77.00 112 ARG A CA 1
ATOM 918 C C . ARG A 1 112 ? -15.536 8.339 -15.049 1.00 77.00 112 ARG A C 1
ATOM 920 O O . ARG A 1 112 ? -15.599 8.706 -16.217 1.00 77.00 112 ARG A O 1
ATOM 927 N N . LYS A 1 113 ? -16.616 8.242 -14.265 1.00 73.38 113 LYS A N 1
ATOM 928 C CA . LYS A 1 113 ? -17.969 8.600 -14.725 1.00 73.38 113 LYS A CA 1
ATOM 929 C C . LYS A 1 113 ? -18.089 10.085 -15.066 1.00 73.38 113 LYS A C 1
ATOM 931 O O . LYS A 1 113 ? -18.676 10.413 -16.090 1.00 73.38 113 LYS A O 1
ATOM 936 N N . LEU A 1 114 ? -17.504 10.961 -14.249 1.00 73.56 114 LEU A N 1
ATOM 937 C CA . LEU A 1 114 ? -17.475 12.399 -14.505 1.00 73.56 114 LEU A CA 1
ATOM 938 C C . LEU A 1 114 ? -16.770 12.702 -15.831 1.00 73.56 114 LEU A C 1
ATOM 940 O O . LEU A 1 114 ? -17.362 13.356 -16.677 1.00 73.56 114 LEU A O 1
ATOM 944 N N . ILE A 1 115 ? -15.572 12.150 -16.055 1.00 69.56 115 ILE A N 1
ATOM 945 C CA . ILE A 1 115 ? -14.804 12.350 -17.297 1.00 69.56 115 ILE A CA 1
ATOM 946 C C . ILE A 1 115 ? -15.599 11.892 -18.530 1.00 69.56 115 ILE A C 1
ATOM 948 O O . ILE A 1 115 ? -15.644 12.609 -19.526 1.00 69.56 115 ILE A O 1
ATOM 952 N N . VAL A 1 116 ? -16.257 10.729 -18.462 1.00 69.00 116 VAL A N 1
ATOM 953 C CA . VAL A 1 116 ? -17.088 10.204 -19.563 1.00 69.00 116 VAL A CA 1
ATOM 954 C C . VAL A 1 116 ? -18.321 11.076 -19.817 1.00 69.00 116 VAL A C 1
ATOM 956 O O . VAL A 1 116 ? -18.738 11.238 -20.960 1.00 69.00 116 VAL A O 1
ATOM 959 N N . ASN A 1 117 ? -18.923 11.645 -18.774 1.00 61.25 117 ASN A N 1
ATOM 960 C CA . ASN A 1 117 ? -20.056 12.551 -18.942 1.00 61.25 117 ASN A CA 1
ATOM 961 C C . ASN A 1 117 ? -19.612 13.899 -19.516 1.00 61.25 117 ASN A C 1
ATOM 963 O O . ASN A 1 117 ? -20.255 14.395 -20.435 1.00 61.25 117 ASN A O 1
ATOM 967 N N . THR A 1 118 ? -18.498 14.463 -19.046 1.00 62.84 118 THR A N 1
ATOM 968 C CA . THR A 1 118 ? -17.937 15.700 -19.602 1.00 62.84 118 THR A CA 1
ATOM 969 C C . THR A 1 118 ? -17.579 15.527 -21.079 1.00 62.84 118 THR A C 1
ATOM 971 O O . THR A 1 118 ? -17.933 16.384 -21.880 1.00 62.84 118 THR A O 1
ATOM 974 N N . SER A 1 119 ? -16.969 14.402 -21.475 1.00 59.84 119 SER A N 1
ATOM 975 C CA . SER A 1 119 ? -16.641 14.153 -22.886 1.00 59.84 119 SER A CA 1
ATOM 976 C C . SER A 1 119 ? -17.879 14.003 -23.778 1.00 59.84 119 SER A C 1
ATOM 978 O O . SER A 1 119 ? -17.873 14.485 -24.909 1.00 59.84 119 SER A O 1
ATOM 980 N N . LYS A 1 120 ? -18.962 13.397 -23.271 1.00 59.84 120 LYS A N 1
ATOM 981 C CA . LYS A 1 120 ? -20.253 13.327 -23.976 1.00 59.84 120 LYS A CA 1
ATOM 982 C C . LYS A 1 120 ? -20.921 14.695 -24.108 1.00 59.84 120 LYS A C 1
ATOM 984 O O . LYS A 1 120 ? -21.445 15.003 -25.169 1.00 59.84 120 LYS A O 1
ATOM 989 N N . VAL A 1 121 ? -20.877 15.531 -23.069 1.00 58.00 121 VAL A N 1
ATOM 990 C CA . VAL A 1 121 ? -21.426 16.899 -23.119 1.00 58.00 121 VAL A CA 1
ATOM 991 C C . VAL A 1 121 ? -20.654 17.763 -24.122 1.00 58.00 121 VAL A C 1
ATOM 993 O O . VAL A 1 121 ? -21.278 18.475 -24.903 1.00 58.00 121 VAL A O 1
ATOM 996 N N . SER A 1 122 ? -19.322 17.643 -24.189 1.00 55.56 122 SER A N 1
ATOM 997 C CA . SER A 1 122 ? -18.511 18.321 -25.213 1.00 55.56 122 SER A CA 1
ATOM 998 C C . SER A 1 122 ? -18.848 17.891 -26.647 1.00 55.56 122 SER A C 1
ATOM 1000 O O . SER A 1 122 ? -18.704 18.697 -27.556 1.00 55.56 122 SER A O 1
ATOM 1002 N N . GLN A 1 123 ? -19.297 16.649 -26.866 1.00 56.22 123 GLN A N 1
ATOM 1003 C CA . GLN A 1 123 ? -19.731 16.164 -28.187 1.00 56.22 123 GLN A CA 1
ATOM 1004 C C . GLN A 1 123 ? -21.152 16.609 -28.569 1.00 56.22 123 GLN A C 1
ATOM 1006 O O . GLN A 1 123 ? -21.490 16.583 -29.748 1.00 56.22 123 GLN A O 1
ATOM 1011 N N . LEU A 1 124 ? -21.983 16.997 -27.596 1.00 52.22 124 LEU A N 1
ATOM 1012 C CA . LEU A 1 124 ? -23.386 17.370 -27.812 1.00 52.22 124 LEU A CA 1
ATOM 1013 C C . LEU A 1 124 ? -23.615 18.877 -27.985 1.00 52.22 124 LEU A C 1
ATOM 1015 O O . LEU A 1 124 ? -24.729 19.264 -28.320 1.00 52.22 124 LEU A O 1
ATOM 1019 N N . LEU A 1 125 ? -22.606 19.726 -27.768 1.00 47.94 125 LEU A N 1
ATOM 1020 C CA . LEU A 1 125 ? -22.679 21.152 -28.097 1.00 47.94 125 LEU A CA 1
ATOM 1021 C C . LEU A 1 125 ? -22.385 21.337 -29.594 1.00 47.94 125 LEU A C 1
ATOM 1023 O O . LEU A 1 125 ? -21.234 21.160 -30.000 1.00 47.94 125 LEU A O 1
ATOM 1027 N N . PRO A 1 126 ? -23.373 21.696 -30.435 1.00 48.44 126 PRO A N 1
ATOM 1028 C CA . PRO A 1 126 ? -23.111 21.991 -31.831 1.00 48.44 126 PRO A CA 1
ATOM 1029 C C . PRO A 1 126 ? -22.372 23.326 -31.905 1.00 48.44 126 PRO A C 1
ATOM 1031 O O . PRO A 1 126 ? -22.879 24.364 -31.479 1.00 48.44 126 PRO A O 1
ATOM 1034 N N . THR A 1 127 ? -21.172 23.312 -32.473 1.00 52.84 127 THR A N 1
ATOM 1035 C CA . THR A 1 127 ? -20.439 24.506 -32.895 1.00 52.84 127 THR A CA 1
ATOM 1036 C C . THR A 1 127 ? -21.140 25.118 -34.114 1.00 52.84 127 THR A C 1
ATOM 1038 O O . THR A 1 127 ? -20.655 25.025 -35.235 1.00 52.84 127 THR A O 1
ATOM 1041 N N . SER A 1 128 ? -22.309 25.731 -33.932 1.00 47.25 128 SER A N 1
ATOM 1042 C CA . SER A 1 128 ? -22.924 26.579 -34.958 1.00 47.25 128 SER A CA 1
ATOM 1043 C C . SER A 1 128 ? -22.890 28.031 -34.498 1.00 47.25 128 SER A C 1
ATOM 1045 O O . SER A 1 128 ? -23.872 28.571 -33.993 1.00 47.25 128 SER A O 1
ATOM 1047 N N . PHE A 1 129 ? -21.736 28.672 -34.684 1.00 47.88 129 PHE A N 1
ATOM 1048 C CA . PHE A 1 129 ? -21.703 30.123 -34.824 1.00 47.88 129 PHE A CA 1
ATOM 1049 C C . PHE A 1 129 ? -22.334 30.460 -36.179 1.00 47.88 129 PHE A C 1
ATOM 1051 O O . PHE A 1 129 ? -21.729 30.249 -37.230 1.00 47.88 129 PHE A O 1
ATOM 1058 N N . SER A 1 130 ? -23.578 30.934 -36.147 1.00 48.47 130 SER A N 1
ATOM 1059 C CA . SER A 1 130 ? -24.264 31.493 -37.309 1.00 48.47 130 SER A CA 1
ATOM 1060 C C . SER A 1 130 ? -23.563 32.792 -37.713 1.00 48.47 130 SER A C 1
ATOM 1062 O O . SER A 1 130 ? -23.639 33.785 -36.992 1.00 48.47 130 SER A O 1
ATOM 1064 N N . ARG A 1 131 ? -22.853 32.781 -38.848 1.00 54.12 131 ARG A N 1
ATOM 1065 C CA . ARG A 1 131 ? -22.404 34.003 -39.531 1.00 54.12 131 ARG A CA 1
ATOM 1066 C C . ARG A 1 131 ? -23.643 34.723 -40.060 1.00 54.12 131 ARG A C 1
ATOM 1068 O O . ARG A 1 131 ? -24.264 34.254 -41.006 1.00 54.12 131 ARG A O 1
ATOM 1075 N N . GLY A 1 132 ? -24.022 35.814 -39.403 1.00 43.03 132 GLY A N 1
ATOM 1076 C CA . GLY A 1 132 ? -25.008 36.755 -39.918 1.00 43.03 132 GLY A CA 1
ATOM 1077 C C . GLY A 1 132 ? -24.324 37.738 -40.858 1.00 43.03 132 GLY A C 1
ATOM 1078 O O . GLY A 1 132 ? -23.805 38.746 -40.392 1.00 43.03 132 GLY A O 1
ATOM 1079 N N . ASP A 1 133 ? -24.317 37.420 -42.151 1.00 57.84 133 ASP A N 1
ATOM 1080 C CA . ASP A 1 133 ? -24.169 38.417 -43.211 1.00 57.84 133 ASP A CA 1
ATOM 1081 C C . ASP A 1 133 ? -25.576 38.819 -43.693 1.00 57.84 133 ASP A C 1
ATOM 1083 O O . ASP A 1 133 ? -26.422 37.957 -43.942 1.00 57.84 133 ASP A O 1
ATOM 1087 N N . GLY A 1 134 ? -25.806 40.129 -43.820 1.00 49.66 134 GLY A N 1
ATOM 1088 C CA . GLY A 1 134 ? -27.039 40.769 -44.307 1.00 49.66 134 GLY A CA 1
ATOM 1089 C C . GLY A 1 134 ? -27.537 41.811 -43.296 1.00 49.66 134 GLY A C 1
ATOM 1090 O O . GLY A 1 134 ? -27.874 41.444 -42.176 1.00 49.66 134 GLY A O 1
ATOM 1091 N N . HIS A 1 135 ? -27.592 43.113 -43.581 1.00 37.97 135 HIS A N 1
ATOM 1092 C CA . HIS A 1 135 ? -27.771 43.814 -44.853 1.00 37.97 135 HIS A CA 1
ATOM 1093 C C . HIS A 1 135 ? -27.182 45.231 -44.785 1.00 37.97 135 HIS A C 1
ATOM 1095 O O . HIS A 1 135 ? -27.101 45.766 -43.655 1.00 37.97 135 HIS A O 1
#

Foldseek 3Di:
DWDDPPPNPDTDDPDPVVVVVVCVVVVVVCCVVCVVVVVVVVLVVVLVVLVVVVVVVVVVPPDDDDDDDDDDPDPPVDPVVVCCVVPPVSRVSVVVSVVVVVVVVVVVVVVVVVVVVVVVVVVPDDPDPDPDDDD